Protein AF-A0AAN5AE52-F1 (afdb_monomer_lite)

Foldseek 3Di:
DVVLLVLQLVLLVQCLVVVDPVSVVSSVVSNVVSVVVVVVVVVVVLVVPQDDPVCSVVSVVVVVVVVVVCVVVLVVVQVVCCVVPVDCNVVSVVVSVVSVVVVVVVVPPPPPD

Structure (mmCIF, N/CA/C/O backbone):
data_AF-A0AAN5AE52-F1
#
_entry.id   AF-A0AAN5AE52-F1
#
loop_
_atom_site.group_PDB
_atom_site.id
_atom_site.type_symbol
_atom_site.label_atom_id
_atom_site.label_alt_id
_atom_site.label_comp_id
_atom_site.label_asym_id
_atom_site.label_entity_id
_atom_site.label_seq_id
_atom_site.pdbx_PDB_ins_code
_atom_site.Cartn_x
_atom_site.Cartn_y
_atom_site.Cartn_z
_atom_site.occupancy
_atom_site.B_iso_or_equiv
_atom_site.auth_seq_id
_atom_site.auth_comp_id
_atom_site.auth_asym_id
_atom_site.auth_atom_id
_atom_site.pdbx_PDB_model_num
ATOM 1 N N . MET A 1 1 ? -13.999 1.020 2.391 1.00 63.94 1 MET A N 1
ATOM 2 C CA . MET A 1 1 ? -12.707 0.328 2.588 1.00 63.94 1 MET A CA 1
ATOM 3 C C . MET A 1 1 ? -12.454 -0.671 1.465 1.00 63.94 1 MET A C 1
ATOM 5 O O . MET A 1 1 ? -11.739 -0.303 0.554 1.00 63.94 1 MET A O 1
ATOM 9 N N . PHE A 1 2 ? -13.109 -1.840 1.415 1.00 64.75 2 PHE A N 1
ATOM 10 C CA . PHE A 1 2 ? -12.839 -2.862 0.380 1.00 64.75 2 PHE A CA 1
ATOM 11 C C . PHE A 1 2 ? -12.883 -2.347 -1.067 1.00 64.75 2 PHE A C 1
ATOM 13 O O . PHE A 1 2 ? -11.912 -2.478 -1.801 1.00 64.75 2 PHE A O 1
ATOM 20 N N . VAL A 1 3 ? -13.973 -1.669 -1.440 1.00 71.62 3 VAL A N 1
ATOM 21 C CA . VAL A 1 3 ? -14.140 -1.073 -2.778 1.00 71.62 3 VAL A CA 1
ATOM 22 C C . VAL A 1 3 ? -13.027 -0.068 -3.095 1.00 71.62 3 VAL A C 1
ATOM 24 O O . VAL A 1 3 ? -12.520 -0.045 -4.211 1.00 71.62 3 VAL A O 1
ATOM 27 N N . SER A 1 4 ? -12.599 0.728 -2.111 1.00 70.81 4 SER A N 1
ATOM 28 C CA . SER A 1 4 ? -11.553 1.730 -2.319 1.00 70.81 4 SER A CA 1
ATOM 29 C C . SER A 1 4 ? -10.173 1.083 -2.453 1.00 70.81 4 SER A C 1
ATOM 31 O O . SER A 1 4 ? -9.432 1.430 -3.366 1.00 70.81 4 SER A O 1
ATOM 33 N N . SER A 1 5 ? -9.863 0.070 -1.637 1.00 68.88 5 SER A N 1
ATOM 34 C CA . SER A 1 5 ? -8.637 -0.725 -1.747 1.00 68.88 5 SER A CA 1
ATOM 35 C C . SER A 1 5 ? -8.536 -1.438 -3.100 1.00 68.88 5 SER A C 1
ATOM 37 O O . SER A 1 5 ? -7.469 -1.441 -3.708 1.00 68.88 5 SER A O 1
ATOM 39 N N . THR A 1 6 ? -9.644 -1.980 -3.618 1.00 75.12 6 THR A N 1
ATOM 40 C CA . THR A 1 6 ? -9.686 -2.607 -4.948 1.00 75.12 6 THR A CA 1
ATOM 41 C C . THR A 1 6 ? -9.440 -1.593 -6.068 1.00 75.12 6 THR A C 1
ATOM 43 O O . THR A 1 6 ? -8.657 -1.872 -6.973 1.00 75.12 6 THR A O 1
ATOM 46 N N . ILE A 1 7 ? -10.041 -0.401 -5.997 1.00 77.12 7 ILE A N 1
ATOM 47 C CA . ILE A 1 7 ? -9.823 0.673 -6.983 1.00 77.12 7 ILE A CA 1
ATOM 48 C C . ILE A 1 7 ? -8.352 1.114 -7.000 1.00 77.12 7 ILE A C 1
ATOM 50 O O . ILE A 1 7 ? -7.766 1.270 -8.071 1.00 77.12 7 ILE A O 1
ATOM 54 N N . ILE A 1 8 ? -7.733 1.256 -5.824 1.00 74.31 8 ILE A N 1
ATOM 55 C CA . ILE A 1 8 ? -6.318 1.633 -5.696 1.00 74.31 8 ILE A CA 1
ATOM 56 C C . ILE A 1 8 ? -5.405 0.536 -6.259 1.00 74.31 8 ILE A C 1
ATOM 58 O O . ILE A 1 8 ? -4.486 0.839 -7.019 1.00 74.31 8 ILE A O 1
ATOM 62 N N . ALA A 1 9 ? -5.672 -0.735 -5.945 1.00 70.81 9 ALA A N 1
ATOM 63 C CA . ALA A 1 9 ? -4.886 -1.861 -6.450 1.00 70.81 9 ALA A CA 1
ATOM 64 C C . ALA A 1 9 ? -4.934 -1.963 -7.985 1.00 70.81 9 ALA A C 1
ATOM 66 O O . ALA A 1 9 ? -3.898 -2.144 -8.626 1.00 70.81 9 ALA A O 1
ATOM 67 N N . ILE A 1 10 ? -6.116 -1.774 -8.584 1.00 76.06 10 ILE A N 1
ATOM 68 C CA . ILE A 1 10 ? -6.276 -1.710 -10.044 1.00 76.06 10 ILE A CA 1
ATOM 69 C C . ILE A 1 10 ? -5.505 -0.512 -10.608 1.00 76.06 10 ILE A C 1
ATOM 71 O O . ILE A 1 10 ? -4.785 -0.660 -11.592 1.00 76.06 10 ILE A O 1
ATOM 75 N N . GLY A 1 11 ? -5.586 0.649 -9.953 1.00 71.31 11 GLY A N 1
ATOM 76 C CA . GLY A 1 11 ? -4.832 1.840 -10.335 1.00 71.31 11 GLY A CA 1
ATOM 77 C C . GLY A 1 11 ? -3.327 1.601 -10.395 1.00 71.31 11 GLY A C 1
ATOM 78 O O . GLY A 1 11 ? -2.704 2.000 -11.372 1.00 71.31 11 GLY A O 1
ATOM 79 N N . ILE A 1 12 ? -2.744 0.928 -9.398 1.00 70.94 12 ILE A N 1
ATOM 80 C CA . ILE A 1 12 ? -1.300 0.624 -9.342 1.00 70.94 12 ILE A CA 1
ATOM 81 C C . ILE A 1 12 ? -0.888 -0.387 -10.426 1.00 70.94 12 ILE A C 1
ATOM 83 O O . ILE A 1 12 ? 0.224 -0.316 -10.951 1.00 70.94 12 ILE A O 1
ATOM 87 N N . ALA A 1 13 ? -1.779 -1.306 -10.808 1.00 73.12 13 ALA A N 1
ATOM 88 C CA . ALA A 1 13 ? -1.506 -2.282 -11.862 1.00 73.12 13 ALA A CA 1
ATOM 89 C C . ALA A 1 13 ? -1.414 -1.644 -13.264 1.00 73.12 13 ALA A C 1
ATOM 91 O O . ALA A 1 13 ? -0.679 -2.135 -14.122 1.00 73.12 13 ALA A O 1
ATOM 92 N N . VAL A 1 14 ? -2.110 -0.528 -13.502 1.00 73.00 14 VAL A N 1
ATOM 93 C CA . VAL A 1 14 ? -2.128 0.168 -14.801 1.00 73.00 14 VAL A CA 1
ATOM 94 C C . VAL A 1 14 ? -0.733 0.643 -15.251 1.00 73.00 14 VAL A C 1
ATOM 96 O O . VAL A 1 14 ? -0.337 0.281 -16.360 1.00 73.00 14 VAL A O 1
ATOM 99 N N . PRO A 1 15 ? 0.065 1.376 -14.449 1.00 68.31 15 PRO A N 1
ATOM 100 C CA . PRO A 1 15 ? 1.429 1.756 -14.817 1.00 68.31 15 PRO A CA 1
ATOM 101 C C . PRO A 1 15 ? 2.420 0.590 -14.816 1.00 68.31 15 PRO A C 1
ATOM 103 O O . PRO A 1 15 ? 3.452 0.666 -15.484 1.00 68.31 15 PRO A O 1
ATOM 106 N N . TRP A 1 16 ? 2.106 -0.505 -14.117 1.00 68.88 16 TRP A N 1
ATOM 107 C CA . TRP A 1 16 ? 2.933 -1.709 -14.144 1.00 68.88 16 TRP A CA 1
ATOM 108 C C . TRP A 1 16 ? 2.852 -2.433 -15.497 1.00 68.88 16 TRP A C 1
ATOM 110 O O . TRP A 1 16 ? 3.877 -2.861 -16.034 1.00 68.88 16 TRP A O 1
ATOM 120 N N . VAL A 1 17 ? 1.651 -2.513 -16.080 1.00 73.12 17 VAL A N 1
ATOM 121 C CA . VAL A 1 17 ? 1.415 -3.139 -17.392 1.00 73.12 17 VAL A CA 1
ATOM 122 C C . VAL A 1 17 ? 1.724 -2.169 -18.533 1.00 73.12 17 VAL A C 1
ATOM 124 O O . VAL A 1 17 ? 2.420 -2.517 -19.488 1.00 73.12 17 VAL A O 1
ATOM 127 N N . LEU A 1 18 ? 1.242 -0.931 -18.430 1.00 67.06 18 LEU A N 1
ATOM 128 C CA . LEU A 1 18 ? 1.428 0.109 -19.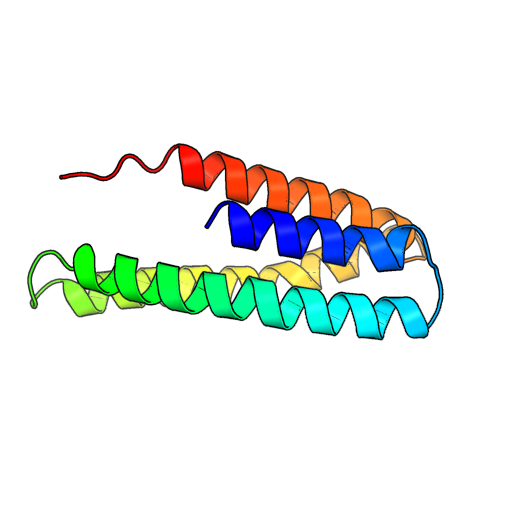434 1.00 67.06 18 LEU A CA 1
ATOM 129 C C . LEU A 1 18 ? 2.517 1.071 -18.953 1.00 67.06 18 LEU A C 1
ATOM 131 O O . LEU A 1 18 ? 2.253 2.025 -18.229 1.00 67.06 18 LEU A O 1
ATOM 135 N N . LYS A 1 19 ? 3.761 0.845 -19.379 1.00 72.25 19 LYS A N 1
ATOM 136 C CA . LYS A 1 19 ? 4.928 1.693 -19.062 1.00 72.25 19 LYS A CA 1
ATOM 137 C C . LYS A 1 19 ? 4.930 2.993 -19.887 1.00 72.25 19 LYS A C 1
ATOM 139 O O . LYS A 1 19 ? 5.861 3.257 -20.639 1.00 72.25 19 LYS A O 1
ATOM 144 N N . SER A 1 20 ? 3.853 3.774 -19.811 1.00 75.81 20 SER A N 1
ATOM 145 C CA . SER A 1 20 ? 3.623 4.985 -20.612 1.00 75.81 20 SER A CA 1
ATOM 146 C C . SER A 1 20 ? 3.167 6.152 -19.738 1.00 75.81 20 SER A C 1
ATOM 148 O O . SER A 1 20 ? 2.489 5.952 -18.742 1.00 75.81 20 SER A O 1
ATOM 150 N N . GLN A 1 21 ? 3.454 7.392 -20.139 1.00 72.81 21 GLN A N 1
ATOM 151 C CA . GLN A 1 21 ? 2.955 8.597 -19.457 1.00 72.81 21 GLN A CA 1
ATOM 152 C C . GLN A 1 21 ? 1.422 8.614 -19.300 1.00 72.81 21 GLN A C 1
ATOM 154 O O . GLN A 1 21 ? 0.900 9.127 -18.316 1.00 72.81 21 GLN A O 1
ATOM 159 N N . PHE A 1 22 ? 0.693 7.992 -20.232 1.00 77.19 22 PHE A N 1
ATOM 160 C CA . PHE A 1 22 ? -0.766 7.900 -20.171 1.00 77.19 22 PHE A CA 1
ATOM 161 C C . PHE A 1 22 ? -1.258 7.056 -18.983 1.00 77.19 22 PHE A C 1
ATOM 163 O O . PHE A 1 22 ? -2.279 7.371 -18.373 1.00 77.19 22 PHE A O 1
ATOM 170 N N . SER A 1 23 ? -0.513 6.015 -18.599 1.00 75.56 23 SER A N 1
ATOM 171 C CA . SER A 1 23 ? -0.896 5.133 -17.492 1.00 75.56 23 SER A CA 1
ATOM 172 C C . SER A 1 23 ? -0.790 5.827 -16.133 1.00 75.56 23 SER A C 1
ATOM 174 O O . SER A 1 23 ? -1.582 5.536 -15.241 1.00 75.56 23 SER A O 1
ATOM 176 N N . MET A 1 24 ? 0.120 6.799 -15.998 1.00 76.25 24 MET A N 1
ATOM 177 C CA . MET A 1 24 ? 0.238 7.652 -14.813 1.00 76.25 24 MET A CA 1
ATOM 178 C C . MET A 1 24 ? -1.002 8.534 -14.617 1.00 76.25 24 MET A C 1
ATOM 180 O O . MET A 1 24 ? -1.453 8.692 -13.485 1.00 76.25 24 MET A O 1
ATOM 184 N N . PHE A 1 25 ? -1.600 9.063 -15.692 1.00 79.25 25 PHE A N 1
ATOM 185 C CA . PHE A 1 25 ? -2.842 9.843 -15.590 1.00 79.25 25 PHE A CA 1
ATOM 186 C C . PHE A 1 25 ? -4.028 8.978 -15.154 1.00 79.25 25 PHE A C 1
ATOM 188 O O . PHE A 1 25 ? -4.815 9.386 -14.300 1.00 79.25 25 PHE A O 1
ATOM 195 N N . VAL A 1 26 ? -4.129 7.757 -15.687 1.00 80.12 26 VAL A N 1
ATOM 196 C CA . VAL A 1 26 ? -5.163 6.793 -15.281 1.00 80.12 26 VAL A CA 1
ATOM 197 C C . VAL A 1 26 ? -4.957 6.347 -13.830 1.00 80.12 26 VAL A C 1
ATOM 199 O O . VAL A 1 26 ? -5.917 6.303 -13.062 1.00 80.12 26 VAL A O 1
ATOM 202 N N . TYR A 1 27 ? -3.710 6.089 -13.425 1.00 78.69 27 TYR A N 1
ATOM 203 C CA . TYR A 1 27 ? -3.352 5.826 -12.031 1.00 78.69 27 TYR A CA 1
ATOM 204 C C . TYR A 1 27 ? -3.783 6.974 -11.119 1.00 78.69 27 TYR A C 1
ATOM 206 O O . TYR A 1 27 ? -4.462 6.724 -10.130 1.00 78.69 27 TYR A O 1
ATOM 214 N N . ALA A 1 28 ? -3.450 8.221 -11.464 1.00 76.88 28 ALA A N 1
ATOM 215 C CA . ALA A 1 28 ? -3.800 9.392 -10.668 1.00 76.88 28 ALA A CA 1
ATOM 216 C C . ALA A 1 28 ? -5.321 9.552 -10.507 1.00 76.88 28 ALA A C 1
ATOM 218 O O . ALA A 1 28 ? -5.793 9.833 -9.407 1.00 76.88 28 ALA A O 1
ATOM 219 N N . ALA A 1 29 ? -6.098 9.308 -11.568 1.00 82.44 29 ALA A N 1
ATOM 220 C CA . ALA A 1 29 ? -7.558 9.347 -11.511 1.00 82.44 29 ALA A CA 1
ATOM 221 C C . ALA A 1 29 ? -8.134 8.260 -10.584 1.00 82.44 29 ALA A C 1
ATOM 223 O O . ALA A 1 29 ? -8.988 8.542 -9.741 1.00 82.44 29 ALA A O 1
ATOM 224 N N . LEU A 1 30 ? -7.635 7.025 -10.694 1.00 80.94 30 LEU A N 1
ATOM 225 C CA . LEU A 1 30 ? -8.073 5.905 -9.856 1.00 80.94 30 LEU A CA 1
ATOM 226 C C . LEU A 1 30 ? -7.635 6.072 -8.397 1.00 80.94 30 LEU A C 1
ATOM 228 O O . LEU A 1 30 ? -8.419 5.804 -7.487 1.00 80.94 30 LEU A O 1
ATOM 232 N N . MET A 1 31 ? -6.424 6.580 -8.163 1.00 77.25 31 MET A N 1
ATOM 233 C CA . MET A 1 31 ? -5.955 6.968 -6.835 1.00 77.25 31 MET A CA 1
ATOM 234 C C . MET A 1 31 ? -6.835 8.055 -6.238 1.00 77.25 31 MET A C 1
ATOM 236 O O . MET A 1 31 ? -7.253 7.908 -5.098 1.00 77.25 31 MET A O 1
ATOM 240 N N . GLY A 1 32 ? -7.166 9.104 -6.993 1.00 80.88 32 GLY A N 1
ATOM 241 C CA . GLY A 1 32 ? -8.038 10.176 -6.515 1.00 80.88 32 GLY A CA 1
ATOM 242 C C . GLY A 1 32 ? -9.402 9.652 -6.062 1.00 80.88 32 GLY A C 1
ATOM 243 O O . GLY A 1 32 ? -9.855 9.966 -4.962 1.00 80.88 32 GLY A O 1
ATOM 244 N N . LEU A 1 33 ? -10.021 8.778 -6.862 1.00 80.50 33 LEU A N 1
ATOM 245 C CA . LEU A 1 33 ? -11.308 8.165 -6.526 1.00 80.50 33 LEU A CA 1
ATOM 246 C C . LEU A 1 33 ? -11.216 7.222 -5.318 1.00 80.50 33 LEU A C 1
ATOM 248 O O . LEU A 1 33 ? -12.011 7.322 -4.383 1.00 80.50 33 LEU A O 1
ATOM 252 N N . GLY A 1 34 ? -10.238 6.315 -5.311 1.00 76.69 34 GLY A N 1
ATOM 253 C CA . GLY A 1 34 ? -10.047 5.367 -4.214 1.00 76.69 34 GLY A CA 1
ATOM 254 C C . GLY A 1 34 ? -9.674 6.058 -2.900 1.00 76.69 34 GLY A C 1
ATOM 255 O O . GLY A 1 34 ? -10.181 5.692 -1.840 1.00 76.69 34 GLY A O 1
ATOM 256 N N . TYR A 1 35 ? -8.840 7.093 -2.961 1.00 75.50 35 TYR A N 1
ATOM 257 C CA . TYR A 1 35 ? -8.423 7.859 -1.793 1.00 75.50 35 TYR A CA 1
ATOM 258 C C . TYR A 1 35 ? -9.569 8.702 -1.228 1.00 75.50 35 TYR A C 1
ATOM 260 O O . TYR A 1 35 ? -9.759 8.723 -0.015 1.00 75.50 35 TYR A O 1
ATOM 268 N N . GLY A 1 36 ? -10.401 9.308 -2.082 1.00 79.00 36 GLY A N 1
ATOM 269 C CA . GLY A 1 36 ? -11.593 10.039 -1.640 1.00 79.00 36 GLY A CA 1
ATOM 270 C C . GLY A 1 36 ? -12.575 9.153 -0.866 1.00 79.00 36 GLY A C 1
ATOM 271 O O . GLY A 1 36 ? -13.022 9.518 0.219 1.00 79.00 36 GLY A O 1
ATOM 272 N N . ILE A 1 37 ? -12.850 7.943 -1.368 1.00 77.69 37 ILE A N 1
ATOM 273 C CA . ILE A 1 37 ? -13.707 6.968 -0.668 1.00 77.69 37 ILE A CA 1
ATOM 274 C C . ILE A 1 37 ? -13.049 6.496 0.638 1.00 77.69 37 ILE A C 1
ATOM 276 O O . ILE A 1 37 ? -13.741 6.289 1.635 1.00 77.69 37 ILE A O 1
ATOM 280 N N . TYR A 1 38 ? -11.726 6.312 0.646 1.00 72.12 38 TYR A N 1
ATOM 281 C CA . TYR A 1 38 ? -10.988 5.916 1.845 1.00 72.12 38 TYR A CA 1
ATOM 282 C C . TYR A 1 38 ? -11.080 6.985 2.938 1.00 72.12 38 TYR A C 1
ATOM 284 O O . TYR A 1 38 ? -11.484 6.665 4.052 1.00 72.12 38 TYR A O 1
ATOM 292 N N . MET A 1 39 ? -10.786 8.246 2.604 1.00 74.94 39 MET A N 1
ATOM 293 C CA . MET A 1 39 ? -10.810 9.361 3.551 1.00 74.94 39 MET A CA 1
ATOM 294 C C . MET A 1 39 ? -12.173 9.522 4.217 1.00 74.94 39 MET A C 1
ATOM 296 O O . MET A 1 39 ? -12.238 9.616 5.435 1.00 74.94 39 MET A O 1
ATOM 300 N N . VAL A 1 40 ? -13.266 9.506 3.448 1.00 74.50 40 VAL A N 1
ATOM 301 C CA . VAL A 1 40 ? -14.614 9.701 4.011 1.00 74.50 40 VAL A CA 1
ATOM 302 C C . VAL A 1 40 ? -14.982 8.576 4.984 1.00 74.50 40 VAL A C 1
ATOM 304 O O . VAL A 1 40 ? -15.558 8.834 6.038 1.00 74.50 40 VAL A O 1
ATOM 307 N N . VAL A 1 41 ? -14.629 7.329 4.660 1.00 71.19 41 VAL A N 1
ATOM 308 C CA . VAL A 1 41 ? -14.924 6.173 5.520 1.00 71.19 41 VAL A CA 1
ATOM 309 C C . VAL A 1 41 ? -14.039 6.154 6.766 1.00 71.19 41 VAL A C 1
ATOM 311 O O . VAL A 1 41 ? -14.540 5.846 7.842 1.00 71.19 41 VAL A O 1
ATOM 314 N N . ASP A 1 42 ? -12.754 6.486 6.639 1.00 71.69 42 ASP A N 1
ATOM 315 C CA . ASP A 1 42 ? -11.823 6.568 7.771 1.00 71.69 42 ASP A CA 1
ATOM 316 C C . ASP A 1 42 ? -12.231 7.681 8.741 1.00 71.69 42 ASP A C 1
ATOM 318 O O . ASP A 1 42 ? -12.294 7.483 9.951 1.00 71.69 42 ASP A O 1
ATOM 322 N N . GLN A 1 43 ? -12.619 8.834 8.201 1.00 67.62 43 GLN A N 1
ATOM 323 C CA . GLN A 1 43 ? -13.057 9.978 8.987 1.00 67.62 43 GLN A CA 1
ATOM 324 C C . GLN A 1 43 ? -14.387 9.700 9.703 1.00 67.62 43 GLN A C 1
ATOM 326 O O . GLN A 1 43 ? -14.522 10.050 10.872 1.00 67.62 43 GLN A O 1
ATOM 331 N N . ALA A 1 44 ? -15.328 9.000 9.059 1.00 70.56 44 ALA A N 1
ATOM 332 C CA . ALA A 1 44 ? -16.555 8.532 9.705 1.00 70.56 44 ALA A CA 1
ATOM 333 C C . ALA A 1 44 ? -16.280 7.483 10.798 1.00 70.56 44 ALA A C 1
ATOM 335 O O . ALA A 1 44 ? -16.824 7.591 11.892 1.00 70.56 44 ALA A O 1
ATOM 336 N N . LEU A 1 45 ? -15.393 6.511 10.542 1.00 66.56 45 LEU A N 1
ATOM 337 C CA . LEU A 1 45 ? -15.019 5.495 11.529 1.00 66.56 45 LEU A CA 1
ATOM 338 C C . LEU A 1 45 ? -14.358 6.135 12.750 1.00 66.56 45 LEU A C 1
ATOM 340 O O . LEU A 1 45 ? -14.719 5.800 13.869 1.00 66.56 45 LEU A O 1
ATOM 344 N N . ASN A 1 46 ? -13.443 7.082 12.539 1.00 63.34 46 ASN A N 1
ATOM 345 C CA . ASN A 1 46 ? -12.768 7.799 13.615 1.00 63.34 46 ASN A CA 1
ATOM 346 C C . ASN A 1 46 ? -13.750 8.598 14.476 1.00 63.34 46 ASN A C 1
ATOM 348 O O . ASN A 1 46 ? -13.548 8.663 15.678 1.00 63.34 46 ASN A O 1
ATOM 352 N N . VAL A 1 47 ? -14.816 9.162 13.900 1.00 64.38 47 VAL A N 1
ATOM 353 C CA . VAL A 1 47 ? -15.874 9.844 14.666 1.00 64.38 47 VAL A CA 1
ATOM 354 C C . VAL A 1 47 ? -16.756 8.846 15.424 1.00 64.38 47 VAL A C 1
ATOM 356 O O . VAL A 1 47 ? -17.035 9.068 16.599 1.00 64.38 47 VAL A O 1
ATOM 359 N N . ASP A 1 48 ? -17.145 7.735 14.792 1.00 63.88 48 ASP A N 1
ATOM 360 C CA . ASP A 1 48 ? -18.002 6.704 15.398 1.00 63.88 48 ASP A CA 1
ATOM 361 C C . ASP A 1 48 ? -17.305 5.917 16.520 1.00 63.88 48 ASP A C 1
ATOM 363 O O . ASP A 1 48 ? -17.966 5.424 17.433 1.00 63.88 48 ASP A O 1
ATOM 367 N N . VAL A 1 49 ? -15.975 5.779 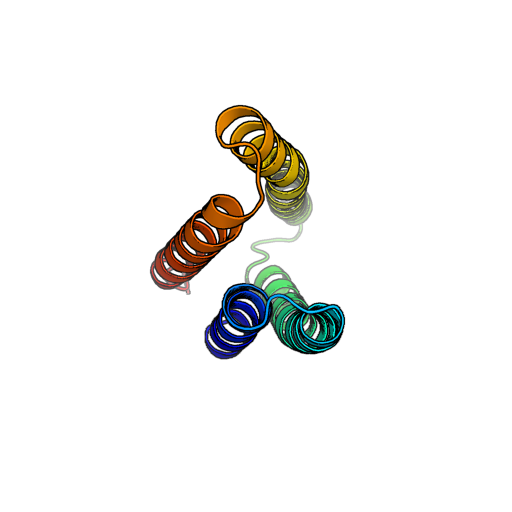16.468 1.00 58.38 49 VAL A N 1
ATOM 368 C CA . VAL A 1 49 ? -15.190 5.049 17.479 1.00 58.38 49 VAL A CA 1
ATOM 369 C C . VAL A 1 49 ? -14.629 5.944 18.576 1.00 58.38 49 VAL A C 1
ATOM 371 O O . VAL A 1 49 ? -13.908 5.419 19.417 1.00 58.38 49 VAL A O 1
ATOM 374 N N . LEU A 1 50 ? -14.920 7.254 18.590 1.00 57.12 50 LEU A N 1
ATOM 375 C CA . LEU A 1 50 ? -14.467 8.166 19.646 1.00 57.12 50 LEU A CA 1
ATOM 376 C C . LEU A 1 50 ? -15.111 7.788 20.993 1.00 57.12 50 LEU A C 1
ATOM 378 O O . LEU A 1 50 ? -16.265 8.146 21.249 1.00 57.12 50 LEU A O 1
ATOM 382 N N . PRO A 1 51 ? -14.383 7.104 21.898 1.00 56.12 51 PRO A N 1
ATOM 383 C CA . PRO A 1 51 ? -14.910 6.660 23.170 1.00 56.12 51 PRO A CA 1
ATOM 384 C C . PRO A 1 51 ? -14.538 7.737 24.187 1.00 56.12 51 PRO A C 1
ATOM 386 O O . PRO A 1 51 ? -13.414 7.802 24.669 1.00 56.12 51 PRO A O 1
ATOM 389 N N . ASN A 1 52 ? -15.490 8.608 24.492 1.00 59.72 52 ASN A N 1
ATOM 390 C CA . ASN A 1 52 ? -15.366 9.727 25.426 1.00 59.72 52 ASN A CA 1
ATOM 391 C C . ASN A 1 52 ? -14.514 10.936 24.966 1.00 59.72 52 ASN A C 1
ATOM 393 O O . ASN A 1 52 ? -13.358 10.807 24.553 1.00 59.72 52 ASN A O 1
ATOM 397 N N . PRO A 1 53 ? -15.032 12.165 25.158 1.00 63.16 53 PRO A N 1
ATOM 398 C CA . PRO A 1 53 ? -14.352 13.410 24.783 1.00 63.16 53 PRO A CA 1
ATOM 399 C C . PRO A 1 53 ? -13.010 13.652 25.504 1.00 63.16 53 PRO A C 1
ATOM 401 O O . PRO A 1 53 ? -12.189 14.413 25.000 1.00 63.16 53 PRO A O 1
ATOM 404 N N . ASN A 1 54 ? -12.745 12.982 26.634 1.00 65.56 54 ASN A N 1
ATOM 405 C CA . ASN A 1 54 ? -11.484 13.113 27.379 1.00 65.56 54 ASN A CA 1
ATOM 406 C C . ASN A 1 54 ? -10.300 12.340 26.763 1.00 65.56 54 ASN A C 1
ATOM 408 O O . ASN A 1 54 ? -9.155 12.721 26.990 1.00 65.56 54 ASN A O 1
ATOM 412 N N . GLU A 1 55 ? -10.538 11.285 25.973 1.00 66.50 55 GLU A N 1
ATOM 413 C CA . GLU A 1 55 ? -9.471 10.485 25.333 1.00 66.50 55 GLU A CA 1
ATOM 414 C C . GLU A 1 55 ? -9.390 10.694 23.813 1.00 66.50 55 GLU A C 1
ATOM 416 O O . GLU A 1 55 ? -8.427 10.276 23.164 1.00 66.50 55 GLU A O 1
ATOM 421 N N . ALA A 1 56 ? -10.353 11.434 23.258 1.00 66.88 56 ALA A N 1
ATOM 422 C CA . ALA A 1 56 ? -10.465 11.765 21.845 1.00 66.88 56 ALA A CA 1
ATOM 423 C C . ALA A 1 56 ? -9.178 12.349 21.246 1.00 66.88 56 ALA A C 1
ATOM 425 O O . ALA A 1 56 ? -8.697 11.886 20.212 1.00 66.88 56 ALA A O 1
ATOM 426 N N . GLY A 1 57 ? -8.579 13.334 21.923 1.00 74.62 57 GLY A N 1
ATOM 427 C CA . GLY A 1 57 ? -7.346 13.976 21.462 1.00 74.62 57 GLY A CA 1
ATOM 428 C C . GLY A 1 57 ? -6.151 13.019 21.422 1.00 74.62 57 GLY A C 1
ATOM 429 O O . GLY A 1 57 ? -5.342 13.079 20.499 1.00 74.62 57 GLY A O 1
ATOM 430 N N . LYS A 1 58 ? -6.066 12.084 22.378 1.00 76.62 58 LYS A N 1
ATOM 431 C CA . LYS A 1 58 ? -5.004 11.069 22.423 1.00 76.62 58 LYS A CA 1
ATOM 432 C C . LYS A 1 58 ? -5.180 10.041 21.304 1.00 76.62 58 LYS A C 1
ATOM 434 O O . LYS A 1 58 ? -4.207 9.726 20.625 1.00 76.62 58 LYS A O 1
ATOM 439 N N . ALA A 1 59 ? -6.404 9.563 21.078 1.00 76.88 59 ALA A N 1
ATOM 440 C CA . ALA A 1 59 ? -6.710 8.630 19.995 1.00 76.88 59 ALA A CA 1
ATOM 441 C C . ALA A 1 59 ? -6.437 9.250 18.611 1.00 76.88 59 ALA A C 1
ATOM 443 O O . ALA A 1 59 ? -5.717 8.664 17.802 1.00 76.88 59 ALA A O 1
ATOM 444 N N . LEU A 1 60 ? -6.915 10.477 18.371 1.00 76.81 60 LEU A N 1
ATOM 445 C CA . LEU A 1 60 ? -6.648 11.219 17.132 1.00 76.81 60 LEU A CA 1
ATOM 446 C C . LEU A 1 60 ? -5.157 11.541 16.951 1.00 76.81 60 LEU A C 1
ATOM 448 O O . LEU A 1 60 ? -4.652 11.515 15.829 1.00 76.81 60 LEU A O 1
ATOM 452 N N . GLY A 1 61 ? -4.434 11.812 18.041 1.00 82.75 61 GLY A N 1
ATOM 453 C CA . GLY A 1 61 ? -2.983 11.994 18.017 1.00 82.75 61 GLY A CA 1
ATOM 454 C C . GLY A 1 61 ? -2.239 10.731 17.573 1.00 82.75 61 GLY A C 1
ATOM 455 O O . GLY A 1 61 ? -1.359 10.811 16.718 1.00 82.75 61 GLY A O 1
ATOM 456 N N . ILE A 1 62 ? -2.628 9.559 18.087 1.00 83.81 62 ILE A N 1
ATOM 457 C CA . ILE A 1 62 ? -2.043 8.264 17.698 1.00 83.81 62 ILE A CA 1
ATOM 458 C C . ILE A 1 62 ? -2.325 7.956 16.221 1.00 83.81 62 ILE A C 1
ATOM 460 O O . ILE A 1 62 ? -1.414 7.556 15.497 1.00 83.81 62 ILE A O 1
ATOM 464 N N . LEU A 1 63 ? -3.556 8.188 15.755 1.00 78.88 63 LEU A N 1
ATOM 465 C CA . LEU A 1 63 ? -3.929 7.985 14.351 1.00 78.88 63 LEU A CA 1
ATOM 466 C C . LEU A 1 63 ? -3.133 8.894 13.404 1.00 78.88 63 LEU A C 1
ATOM 468 O O . LEU A 1 63 ? -2.586 8.428 12.404 1.00 78.88 63 LEU A O 1
ATOM 472 N N . ASN A 1 64 ? -3.000 10.181 13.735 1.00 83.06 64 ASN A N 1
ATOM 473 C CA . ASN A 1 64 ? -2.190 11.109 12.942 1.00 83.06 64 ASN A CA 1
ATOM 474 C C . ASN A 1 64 ? -0.704 10.733 12.939 1.00 83.06 64 ASN A C 1
ATOM 476 O O . ASN A 1 64 ? -0.050 10.821 11.896 1.00 83.06 64 ASN A O 1
ATOM 480 N N . LEU A 1 65 ? -0.169 10.278 14.075 1.00 88.56 65 LEU A N 1
ATOM 481 C CA . LEU A 1 65 ? 1.210 9.805 14.159 1.00 88.56 65 LEU A CA 1
ATOM 482 C C . LEU A 1 65 ? 1.435 8.584 13.258 1.00 88.56 65 LEU A C 1
ATOM 484 O O . LEU A 1 65 ? 2.412 8.555 12.515 1.00 88.56 65 LEU A O 1
ATOM 488 N N . ALA A 1 66 ? 0.518 7.612 13.267 1.00 84.00 66 ALA A N 1
ATOM 489 C CA . ALA A 1 66 ? 0.592 6.434 12.405 1.00 84.00 66 ALA A CA 1
ATOM 490 C C . ALA A 1 66 ? 0.570 6.806 10.910 1.00 84.00 66 ALA A C 1
ATOM 492 O O . ALA A 1 66 ? 1.400 6.318 10.141 1.00 84.00 66 ALA A O 1
ATOM 493 N N . ASN A 1 67 ? -0.316 7.725 10.508 1.00 83.62 67 ASN A N 1
ATOM 494 C CA . ASN A 1 67 ? -0.374 8.232 9.133 1.00 83.62 67 ASN A CA 1
ATOM 495 C C . ASN A 1 67 ? 0.925 8.939 8.722 1.00 83.62 67 ASN A C 1
ATOM 497 O O . ASN A 1 67 ? 1.477 8.665 7.654 1.00 83.62 67 ASN A O 1
ATOM 501 N N . THR A 1 68 ? 1.441 9.810 9.590 1.00 89.12 68 THR A N 1
ATOM 502 C CA . THR A 1 68 ? 2.690 10.543 9.344 1.00 89.12 68 THR A CA 1
ATOM 503 C C . THR A 1 68 ? 3.868 9.583 9.201 1.00 89.12 68 THR A C 1
ATOM 505 O O . THR A 1 68 ? 4.649 9.696 8.259 1.00 89.12 68 THR A O 1
ATOM 508 N N . LEU A 1 69 ? 3.974 8.587 10.086 1.00 88.06 69 LEU A N 1
ATOM 509 C CA . LEU A 1 69 ? 5.010 7.557 10.012 1.00 88.06 69 LEU A CA 1
ATOM 510 C C . LEU A 1 69 ? 4.949 6.792 8.688 1.00 88.06 69 LEU A C 1
ATOM 512 O O . LEU A 1 69 ? 5.981 6.611 8.045 1.00 88.06 69 LEU A O 1
ATOM 516 N N . GLY A 1 70 ? 3.753 6.397 8.244 1.00 85.50 70 GLY A N 1
ATOM 517 C CA . GLY A 1 70 ? 3.570 5.728 6.956 1.00 85.50 70 GLY A CA 1
ATOM 518 C C . GLY A 1 70 ? 4.074 6.572 5.781 1.00 85.50 70 GLY A C 1
ATOM 519 O O . GLY A 1 70 ? 4.832 6.076 4.946 1.00 85.50 70 GLY A O 1
ATOM 520 N N . GLN A 1 71 ? 3.719 7.860 5.751 1.00 85.50 71 GLN A N 1
ATOM 521 C CA . GLN A 1 71 ? 4.154 8.788 4.703 1.00 85.50 71 GLN A CA 1
ATOM 522 C C . GLN A 1 71 ? 5.663 9.048 4.708 1.00 85.50 71 GLN A C 1
ATOM 524 O O . GLN A 1 71 ? 6.236 9.256 3.643 1.00 85.50 71 GLN A O 1
ATOM 529 N N . VAL A 1 72 ? 6.315 9.015 5.872 1.00 92.00 72 VAL A N 1
ATOM 530 C CA . VAL A 1 72 ? 7.773 9.185 5.985 1.00 92.00 72 VAL A CA 1
ATOM 531 C C . VAL A 1 72 ? 8.515 7.912 5.572 1.00 92.00 72 VAL A C 1
ATOM 533 O O . VAL A 1 72 ? 9.520 7.983 4.868 1.00 92.00 72 VAL A O 1
ATOM 536 N N . ILE A 1 73 ? 8.022 6.739 5.972 1.00 89.06 73 ILE A N 1
ATOM 537 C CA . ILE A 1 73 ? 8.686 5.454 5.709 1.00 89.06 73 ILE A CA 1
ATOM 538 C C . ILE A 1 73 ? 8.535 5.037 4.240 1.00 89.06 73 ILE A C 1
ATOM 540 O O . ILE A 1 73 ? 9.481 4.512 3.652 1.00 89.06 73 ILE A O 1
ATOM 544 N N . ALA A 1 74 ? 7.378 5.291 3.621 1.00 84.69 74 ALA A N 1
AT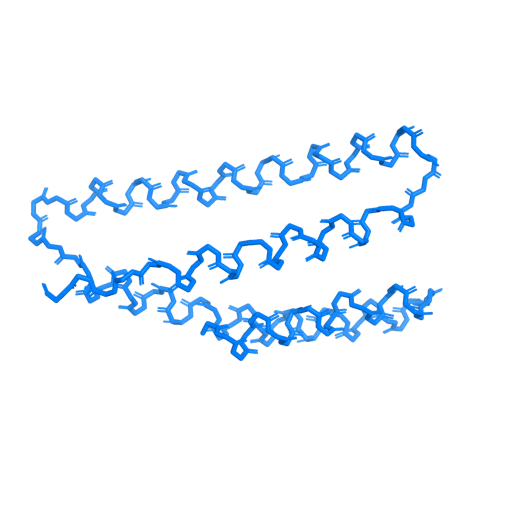OM 545 C CA . ALA A 1 74 ? 7.099 4.892 2.241 1.00 84.69 74 ALA A CA 1
ATOM 546 C C . ALA A 1 74 ? 8.170 5.343 1.216 1.00 84.69 74 ALA A C 1
ATOM 548 O O . ALA A 1 74 ? 8.718 4.476 0.530 1.00 84.69 74 ALA A O 1
ATOM 549 N N . PRO A 1 75 ? 8.536 6.636 1.100 1.00 88.50 75 PRO A N 1
ATOM 550 C CA . PRO A 1 75 ? 9.551 7.082 0.145 1.00 88.50 75 PRO A CA 1
ATOM 551 C C . PRO A 1 75 ? 10.948 6.546 0.471 1.00 88.50 75 PRO A C 1
ATOM 553 O O . PRO A 1 75 ? 11.723 6.310 -0.454 1.00 88.50 75 PRO A O 1
ATOM 556 N N . ILE A 1 76 ? 11.268 6.302 1.747 1.00 91.81 76 ILE A N 1
ATOM 557 C CA . ILE A 1 76 ? 12.543 5.691 2.150 1.00 91.81 76 ILE A CA 1
ATOM 558 C C . ILE A 1 76 ? 12.633 4.275 1.580 1.00 91.81 76 ILE A C 1
ATOM 560 O O . ILE A 1 76 ? 13.598 3.955 0.892 1.00 91.81 76 ILE A O 1
ATOM 564 N N . VAL A 1 77 ? 11.594 3.460 1.785 1.00 87.69 77 VAL A N 1
ATOM 565 C CA . VAL A 1 77 ? 11.526 2.087 1.262 1.00 87.69 77 VAL A CA 1
ATOM 566 C C . VAL A 1 77 ? 11.603 2.078 -0.265 1.00 87.69 77 VAL A C 1
ATOM 568 O O . VAL A 1 77 ? 12.400 1.334 -0.835 1.00 87.69 77 VAL A O 1
ATOM 571 N N . VAL A 1 78 ? 10.825 2.936 -0.933 1.00 87.56 78 VAL A N 1
ATOM 572 C CA . VAL A 1 78 ? 10.844 3.060 -2.400 1.00 87.56 78 VAL A CA 1
ATOM 573 C C . VAL A 1 78 ? 12.240 3.437 -2.898 1.00 87.56 78 VAL A C 1
ATOM 575 O O . VAL A 1 78 ? 12.762 2.780 -3.797 1.00 87.56 78 VAL A O 1
ATOM 578 N N . SER A 1 79 ? 12.866 4.448 -2.295 1.00 88.69 79 SER A N 1
ATOM 579 C CA . SER A 1 79 ? 14.207 4.906 -2.664 1.00 88.69 79 SER A CA 1
ATOM 580 C C . SER A 1 79 ? 15.251 3.802 -2.487 1.00 88.69 79 SER A C 1
ATOM 582 O O . SER A 1 79 ? 16.014 3.526 -3.411 1.00 88.69 79 SER A O 1
ATOM 584 N N . SER A 1 80 ? 15.237 3.091 -1.354 1.00 88.94 80 SER A N 1
ATOM 585 C CA . SER A 1 80 ? 16.149 1.969 -1.106 1.00 88.94 80 SER A CA 1
ATOM 586 C C . SER A 1 80 ? 16.014 0.863 -2.156 1.00 88.94 80 SER A C 1
ATOM 588 O O . SER A 1 80 ? 17.024 0.339 -2.622 1.00 88.94 80 SER A O 1
ATOM 590 N N . ILE A 1 81 ? 14.786 0.538 -2.576 1.00 88.00 81 ILE A N 1
ATOM 591 C CA . ILE A 1 81 ? 14.539 -0.460 -3.627 1.00 88.00 81 ILE A CA 1
ATOM 592 C C . ILE A 1 81 ? 15.100 0.021 -4.966 1.00 88.00 81 ILE A C 1
ATOM 594 O O . ILE A 1 81 ? 15.788 -0.738 -5.649 1.00 88.00 81 ILE A O 1
ATOM 598 N N . VAL A 1 82 ? 14.833 1.270 -5.351 1.00 89.12 82 VAL A N 1
ATOM 599 C CA . VAL A 1 82 ? 15.299 1.820 -6.634 1.00 89.12 82 VAL A CA 1
ATOM 600 C C . VAL A 1 82 ? 16.825 1.876 -6.681 1.00 89.12 82 VAL A C 1
ATOM 602 O O . VAL A 1 82 ? 17.408 1.467 -7.681 1.00 89.12 82 VAL A O 1
ATOM 605 N N . VAL A 1 83 ? 17.479 2.309 -5.598 1.00 91.38 83 VAL A N 1
ATOM 606 C CA . VAL A 1 83 ? 18.948 2.352 -5.503 1.00 91.38 83 VAL A CA 1
ATOM 607 C C . VAL A 1 83 ? 19.555 0.950 -5.598 1.00 91.38 83 VAL A C 1
ATOM 609 O O . VAL A 1 83 ? 20.544 0.765 -6.300 1.00 91.38 83 VAL A O 1
ATOM 612 N N . ALA A 1 84 ? 18.956 -0.050 -4.944 1.00 86.94 84 ALA A N 1
ATOM 613 C CA . ALA A 1 84 ? 19.471 -1.420 -4.950 1.00 86.94 84 ALA A CA 1
ATOM 614 C C . ALA A 1 84 ? 19.241 -2.167 -6.277 1.00 86.94 84 ALA A C 1
ATOM 616 O O . ALA A 1 84 ? 20.010 -3.058 -6.624 1.00 86.94 84 ALA A O 1
ATOM 617 N N . THR A 1 85 ? 18.171 -1.840 -7.005 1.00 85.62 85 THR A N 1
ATOM 618 C CA . THR A 1 85 ? 17.722 -2.606 -8.185 1.00 85.62 85 THR A CA 1
ATOM 619 C C . THR A 1 85 ? 17.932 -1.866 -9.507 1.00 85.62 85 THR A C 1
ATOM 621 O O . THR A 1 85 ? 17.761 -2.451 -10.575 1.00 85.62 85 THR A O 1
ATOM 624 N N . GLY A 1 86 ? 18.300 -0.584 -9.452 1.00 83.94 86 GLY A N 1
ATOM 625 C CA . GLY A 1 86 ? 18.525 0.269 -10.618 1.00 83.94 86 GLY A CA 1
ATOM 626 C C . GLY A 1 86 ? 17.246 0.701 -11.343 1.00 83.94 86 GLY A C 1
ATOM 627 O O . GLY A 1 86 ? 17.333 1.291 -12.419 1.00 83.94 86 GLY A O 1
ATOM 628 N N . GLY A 1 87 ? 16.053 0.426 -10.801 1.00 81.94 87 GLY A N 1
ATOM 629 C CA . GLY A 1 87 ? 14.806 0.797 -11.464 1.00 81.94 87 GLY A CA 1
ATOM 630 C C . GLY A 1 87 ? 13.540 0.616 -10.631 1.00 81.94 87 GLY A C 1
ATOM 631 O O . GLY A 1 87 ? 13.537 0.066 -9.536 1.00 81.94 87 GLY A O 1
ATOM 632 N N . TYR A 1 88 ? 12.418 1.071 -11.191 1.00 76.31 88 TYR A N 1
ATOM 633 C CA . TYR A 1 88 ? 11.108 1.053 -10.527 1.00 76.31 88 TYR A CA 1
ATOM 634 C C . TYR A 1 88 ? 10.352 -0.273 -10.665 1.00 76.31 88 TYR A C 1
ATOM 636 O O . TYR A 1 88 ? 9.293 -0.438 -10.066 1.00 76.31 88 TYR A O 1
ATOM 644 N N . PHE A 1 89 ? 10.868 -1.233 -11.438 1.00 80.38 89 PHE A N 1
ATOM 645 C CA . PHE A 1 89 ? 10.136 -2.464 -11.747 1.00 80.38 89 PHE A CA 1
ATOM 646 C C . PHE A 1 89 ? 9.739 -3.256 -10.493 1.00 80.38 89 PHE A C 1
ATOM 648 O O . PHE A 1 89 ? 8.615 -3.743 -10.427 1.00 80.38 89 PHE A O 1
ATOM 655 N N . LEU A 1 90 ? 10.623 -3.337 -9.492 1.00 80.75 90 LEU A N 1
ATOM 656 C CA . LEU A 1 90 ? 10.365 -4.055 -8.238 1.00 80.75 90 LEU A CA 1
ATOM 657 C C . LEU A 1 90 ? 9.584 -3.232 -7.205 1.00 80.75 90 LEU A C 1
ATOM 659 O O . LEU A 1 90 ? 8.992 -3.805 -6.294 1.00 80.75 90 LEU A O 1
ATOM 663 N N . VAL A 1 91 ? 9.503 -1.910 -7.374 1.00 83.69 91 VAL A N 1
ATOM 664 C CA . VAL A 1 91 ? 8.724 -1.033 -6.487 1.00 83.69 91 VAL A CA 1
ATOM 665 C C . VAL A 1 91 ? 7.234 -1.362 -6.573 1.00 83.69 91 VAL A C 1
ATOM 667 O O . VAL A 1 91 ? 6.563 -1.461 -5.549 1.00 83.69 91 VAL A O 1
ATOM 670 N N . PHE A 1 92 ? 6.720 -1.583 -7.785 1.00 77.69 92 PHE A N 1
ATOM 671 C CA . PHE A 1 92 ? 5.303 -1.868 -8.019 1.00 77.69 92 PHE A CA 1
ATOM 672 C C . PHE A 1 92 ? 4.800 -3.158 -7.345 1.00 77.69 92 PHE A C 1
ATOM 674 O O . PHE A 1 92 ? 3.834 -3.067 -6.587 1.00 77.69 92 PHE A O 1
ATOM 681 N N . PRO A 1 93 ? 5.413 -4.345 -7.534 1.00 82.31 93 PRO A N 1
ATOM 682 C CA . PRO A 1 93 ? 4.955 -5.560 -6.862 1.00 82.31 93 PRO A CA 1
ATOM 683 C C . PRO A 1 93 ? 5.093 -5.474 -5.336 1.00 82.31 93 PRO A C 1
ATOM 685 O O . PRO A 1 93 ? 4.216 -5.964 -4.626 1.00 82.31 93 PRO A O 1
ATOM 688 N N . ILE A 1 94 ? 6.130 -4.803 -4.816 1.00 84.81 94 ILE A N 1
ATOM 689 C CA . ILE A 1 94 ? 6.287 -4.585 -3.369 1.00 84.81 94 ILE A CA 1
ATOM 690 C C . ILE A 1 94 ? 5.170 -3.680 -2.830 1.00 84.81 94 ILE A C 1
ATOM 692 O O . ILE A 1 94 ? 4.569 -3.995 -1.803 1.00 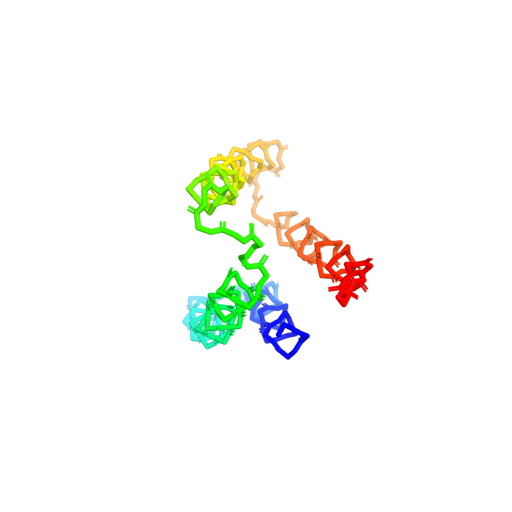84.81 94 ILE A O 1
ATOM 696 N N . ALA A 1 95 ? 4.835 -2.597 -3.536 1.00 80.12 95 ALA A N 1
ATOM 697 C CA . ALA A 1 95 ? 3.738 -1.711 -3.158 1.00 80.12 95 ALA A CA 1
ATOM 698 C C . ALA A 1 95 ? 2.379 -2.432 -3.183 1.00 80.12 95 ALA A C 1
ATOM 700 O O . ALA A 1 95 ? 1.593 -2.292 -2.246 1.00 80.12 95 ALA A O 1
ATOM 701 N N . ILE A 1 96 ? 2.118 -3.253 -4.208 1.00 77.69 96 ILE A N 1
ATOM 702 C CA . ILE A 1 96 ? 0.898 -4.071 -4.301 1.00 77.69 96 ILE A CA 1
ATOM 703 C C . ILE A 1 96 ? 0.812 -5.044 -3.119 1.00 77.69 96 ILE A C 1
ATOM 705 O O . ILE A 1 96 ? -0.241 -5.143 -2.483 1.00 77.69 96 ILE A O 1
ATOM 709 N N . ALA A 1 97 ? 1.909 -5.731 -2.788 1.00 86.25 97 ALA A N 1
ATOM 710 C CA . ALA A 1 97 ? 1.956 -6.640 -1.648 1.00 86.25 97 ALA A CA 1
ATOM 711 C C . ALA A 1 97 ? 1.683 -5.901 -0.328 1.00 86.25 97 ALA A C 1
ATOM 713 O O . ALA A 1 97 ? 0.843 -6.342 0.453 1.00 86.25 97 ALA A O 1
ATOM 714 N N . ALA A 1 98 ? 2.315 -4.745 -0.110 1.00 84.75 98 ALA A N 1
ATOM 715 C CA . ALA A 1 98 ? 2.126 -3.936 1.093 1.00 84.75 98 ALA A CA 1
ATOM 716 C C . ALA A 1 98 ? 0.673 -3.454 1.255 1.00 84.75 98 ALA A C 1
ATOM 718 O O . ALA A 1 98 ? 0.091 -3.607 2.330 1.00 84.75 98 ALA A O 1
ATOM 719 N N . VAL A 1 99 ? 0.056 -2.937 0.185 1.00 78.88 99 VAL A N 1
ATOM 720 C CA . VAL A 1 99 ? -1.354 -2.507 0.196 1.00 78.88 99 VAL A CA 1
ATOM 721 C C . VAL A 1 99 ? -2.289 -3.688 0.450 1.00 78.88 99 VAL A C 1
ATOM 723 O O . VAL A 1 99 ? -3.239 -3.563 1.220 1.00 78.88 99 VAL A O 1
ATOM 726 N N . THR A 1 100 ? -2.012 -4.847 -0.150 1.00 80.06 100 THR A N 1
ATOM 727 C CA . THR A 1 100 ? -2.824 -6.057 0.045 1.00 80.06 100 THR A CA 1
ATOM 728 C C . THR A 1 100 ? -2.740 -6.552 1.487 1.00 80.06 100 THR A C 1
ATOM 730 O O . THR A 1 100 ? -3.771 -6.835 2.092 1.00 80.06 100 THR A O 1
ATOM 733 N N . ILE A 1 101 ? -1.538 -6.593 2.072 1.00 84.62 101 ILE A N 1
ATOM 734 C CA . ILE A 1 101 ? -1.341 -6.943 3.485 1.00 84.62 101 ILE A CA 1
ATOM 735 C C . ILE A 1 101 ? -2.092 -5.955 4.379 1.00 84.62 101 ILE A C 1
ATOM 737 O O . ILE A 1 101 ? -2.832 -6.382 5.260 1.00 84.62 101 ILE A O 1
ATOM 741 N N . GLY A 1 102 ? -1.972 -4.649 4.122 1.00 79.38 102 GLY A N 1
ATOM 742 C CA . GLY A 1 102 ? -2.707 -3.622 4.862 1.00 79.38 102 GLY A CA 1
ATOM 743 C C . GLY A 1 102 ? -4.224 -3.821 4.790 1.00 79.38 102 GLY A C 1
ATOM 744 O O . GLY A 1 102 ? -4.897 -3.818 5.817 1.00 79.38 102 GLY A O 1
ATOM 745 N N . ALA A 1 103 ? -4.763 -4.085 3.598 1.00 75.06 103 ALA A N 1
ATOM 746 C CA . ALA A 1 103 ? -6.187 -4.358 3.407 1.00 75.06 103 ALA A CA 1
ATOM 747 C C . ALA A 1 103 ? -6.652 -5.618 4.161 1.00 75.06 103 ALA A C 1
ATOM 749 O O . ALA A 1 103 ? -7.725 -5.614 4.765 1.00 75.06 103 ALA A O 1
ATOM 750 N N . VAL A 1 104 ? -5.838 -6.679 4.169 1.00 81.00 104 VAL A N 1
ATOM 751 C CA . VAL A 1 104 ? -6.113 -7.907 4.929 1.00 81.00 104 VAL A CA 1
ATOM 752 C C . VAL A 1 104 ? -6.069 -7.645 6.435 1.00 81.00 104 VAL A C 1
ATOM 754 O O . VAL A 1 104 ? -6.958 -8.089 7.148 1.00 81.00 104 VAL A O 1
ATOM 757 N N . VAL A 1 105 ? -5.093 -6.885 6.937 1.00 80.25 105 VAL A N 1
ATOM 758 C CA . VAL A 1 105 ? -5.012 -6.523 8.363 1.00 80.25 105 VAL A CA 1
ATOM 759 C C . VAL A 1 105 ? -6.239 -5.715 8.796 1.00 80.25 105 VAL A C 1
ATOM 761 O O . VAL A 1 105 ? -6.801 -5.985 9.856 1.00 80.25 105 VAL A O 1
ATOM 764 N N . ILE A 1 106 ? -6.715 -4.793 7.955 1.00 73.75 106 ILE A N 1
ATOM 765 C CA . ILE A 1 106 ? -7.937 -4.019 8.220 1.00 73.75 106 ILE A CA 1
ATOM 766 C C . ILE A 1 106 ? -9.169 -4.930 8.346 1.00 73.75 106 ILE A C 1
ATOM 768 O O . ILE A 1 106 ? -10.027 -4.661 9.184 1.00 73.75 106 ILE A O 1
ATOM 772 N N . LEU A 1 107 ? -9.262 -6.035 7.592 1.00 70.31 107 LEU A N 1
ATOM 773 C CA . LEU A 1 107 ? -10.364 -7.002 7.748 1.00 70.31 107 LEU A CA 1
ATOM 774 C C . LEU A 1 107 ? -10.423 -7.640 9.137 1.00 70.31 107 LEU A C 1
ATOM 776 O O . LEU A 1 107 ? -11.501 -8.027 9.586 1.00 70.31 107 LEU A O 1
ATOM 780 N N . PHE A 1 108 ? -9.278 -7.768 9.807 1.00 72.94 108 PHE A N 1
ATOM 781 C CA . PHE A 1 108 ? -9.202 -8.342 11.146 1.00 72.94 108 PHE A CA 1
ATOM 782 C C . PHE A 1 108 ? -9.524 -7.338 12.254 1.00 72.94 108 PHE A C 1
ATOM 7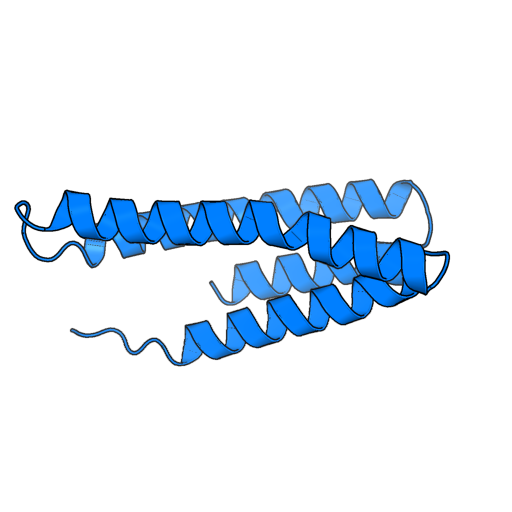84 O O . PHE A 1 108 ? -9.665 -7.747 13.410 1.00 72.94 108 PHE A O 1
ATOM 791 N N . ILE A 1 109 ? -9.706 -6.053 11.926 1.00 70.12 109 ILE A N 1
ATOM 792 C CA . ILE A 1 109 ? -10.237 -5.067 12.866 1.00 70.12 109 ILE A CA 1
ATOM 793 C C . ILE A 1 109 ? -11.708 -5.414 13.104 1.00 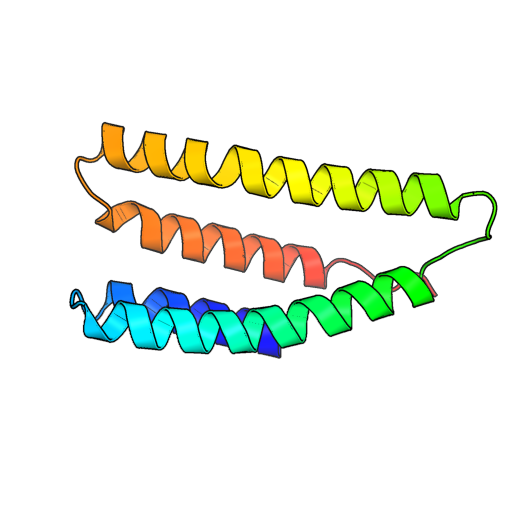70.12 109 ILE A C 1
ATOM 795 O O . ILE A 1 109 ? -12.616 -4.994 12.386 1.00 70.12 109 ILE A O 1
ATOM 799 N N . LYS A 1 110 ? -11.956 -6.235 14.130 1.00 48.12 110 LYS A N 1
ATOM 800 C CA . LYS A 1 110 ? -13.301 -6.454 14.653 1.00 48.12 110 LYS A CA 1
ATOM 801 C C . LYS A 1 110 ? -13.835 -5.098 15.101 1.00 48.12 110 LYS A C 1
ATOM 803 O O . LYS A 1 110 ? -13.225 -4.460 15.955 1.00 48.12 110 LYS A O 1
ATOM 808 N N . LYS A 1 111 ? -14.983 -4.685 14.548 1.00 43.97 111 LYS A N 1
ATOM 809 C CA . LYS A 1 111 ? -15.821 -3.639 15.145 1.00 43.97 111 LYS A CA 1
ATOM 810 C C . LYS A 1 111 ? -16.070 -4.047 16.595 1.00 43.97 111 LYS A C 1
ATOM 812 O O . LYS A 1 111 ? -16.862 -4.956 16.851 1.00 43.97 111 LYS A O 1
ATOM 817 N N . VAL A 1 112 ? -15.345 -3.430 17.521 1.00 40.44 112 VAL A N 1
ATOM 818 C CA . VAL A 1 112 ? -15.719 -3.451 18.929 1.00 40.44 112 VAL A CA 1
ATOM 819 C C . VAL A 1 112 ? -17.027 -2.666 18.966 1.00 40.44 112 VAL A C 1
ATOM 821 O O . VAL A 1 112 ? -17.059 -1.514 18.537 1.00 40.44 112 VAL A O 1
ATOM 824 N N . LYS A 1 113 ? -18.119 -3.367 19.279 1.00 36.81 113 LYS A N 1
ATOM 825 C CA . LYS A 1 113 ? -19.411 -2.735 19.547 1.00 36.81 113 LYS A CA 1
ATOM 826 C C . LYS A 1 113 ? -19.308 -1.874 20.794 1.00 36.81 113 LYS A C 1
ATOM 828 O O . LYS A 1 113 ? -18.591 -2.316 21.720 1.00 36.81 113 LYS A O 1
#

Sequence (113 aa):
MFVSSTIIAIGIAVPWVLKSQFSMFVYAALMGLGYGIYMVVDQALNVDVLPNPNEAGKALGILNLANTLGQVIAPIVVSSIVVATGGYFLVFPIAIAAVTIGAVVILFIKKVK

Radius of gyration: 16.46 Å; chains: 1; bounding box: 39×22×48 Å

Organism: Bifidobacterium adolescentis (NCBI:txid1680)

InterPro domains:
  IPR011701 Major facilitator superfamily [PF07690] (1-108)
  IPR020846 Major facilitator superfamily domain [PS50850] (1-113)
  IPR036259 MFS transporter superfamily [G3DSA:1.20.1250.20] (1-113)
  IPR036259 MFS transporter superfamily [SSF103473] (1-111)

pLDDT: mean 75.78, std 10.26, range [36.81, 92.0]

Secondary structure (DSSP, 8-state):
-HHHHHHHHHHHHHHHH--SHHHHHHHHHHHHHHHHHHHHHHHHHHHHT---TTTHHHHHHHHHHHHHHHHHHHHHHHHHHHHHHSSSTTHHHHHHHHHHHHHHHHHT-----

=== Feature glossary ===
The record interleaves many kinds of information about one protein. Here is each kind framed as the question it answers.

Q: Are the domains correctly placed relative to each other?
A: Predicted aligned error is AlphaFold's pairwise confidence. Unlike pLDDT (per-residue), PAE is per-residue-pair and captures whether two parts of the structure are correctly placed relative to each other. Units are ångströms of expected positional error.

Q: Which residues are in helices, strands, or loops?
A: Eight-state secondary structure (DSSP): H is the canonical α-helix, G the tighter 3₁₀-helix, I the wider π-helix; E/B are β-structure, T and S are turns and bends, and '-' is everything else. DSSP derives these from the pattern of main-chain N–H···O=C hydrogen bonds, not from the sequence.

Q: What if only a Cα trace is available?
A: P-SEA three-state annotation labels each residue as helix, strand, or coil based purely on the geometry of the Cα trace. It serves as a fallback when the full backbone (and thus DSSP) is unavailable.

Q: What are the backbone torsion angles?
A: φ (phi) and ψ (psi) are the two rotatable backbone dihedrals per residue: φ is the C(i-1)–N–Cα–C torsion, ψ is the N–Cα–C–N(i+1) torsion, both in degrees on (−180°, 180°]. α-helical residues cluster near (−60°, −45°); β-strand residues near (−120°, +130°). A Ramachandran plot is simply a scatter of (φ, ψ) for every residue.

Q: What known structures does this most resemble?
A: Structural nearest neighbors (via Foldseek easy-search vs the PDB). Reported per hit: target PDB id, E-value, and alignment TM-score. A TM-score above ~0.5 is the conventional threshold for 'same fold'.

Q: What family and function is it annotated with?
A: Database cross-references. InterPro integrates a dozen domain/family signature databases into unified entries with residue-range hits. GO terms attach function/process/location labels with evidence codes. CATH codes position the fold in a four-level structural taxonomy. Organism is the NCBI-taxonomy species name.

Q: Which residues are buried vs exposed?
A: Solvent accessibility: the surface area of each residue that a 1.4 Å water probe can touch, in Å². When only backbone atoms are present the absolute values are lower than full-atom SASA (side chains contribute most of the area) and are flagged as backbone-only.

Q: What do the diagnostic plots show?
A: Three diagnostic plots accompany the record. The Cα contact map visualizes the tertiary structure as a 2D adjacency matrix (8 Å cutoff, sequence-local contacts suppressed). The Ramachandran plot shows the distribution of backbone (φ, ψ) torsions, with points in the α and β basins reflecting secondary structure content. The PAE plot shows AlphaFold's inter-residue confidence as a color matrix.

Q: What is the amino-acid chain?
A: The amino-acid sequence is the protein's primary structure: the linear order of residues from the N-terminus to the C-terminus, written in one-letter code. Everything else here — the 3D coordinates, the secondary structure, the domain annotations — is ultimately a consequence of this string.

Q: What do the rendered images show?
A: The six renders are orthographic views along the three Cartesian axes in both directions. Representation (cartoon, sticks, or surface) and color scheme (sequence-rainbow or by-chain) vary across proteins so the training set covers all the common visualization conventions.

Q: Where is each backbone atom in 3D?
A: The mmCIF table is the protein's shape written out atom by atom. For each backbone N, Cα, C, and carbonyl O, it records an (x, y, z) coordinate triple in Å plus the residue type, chain letter, and residue number.

Q: How mobile is each atom in the crystal?
A: For experimental (PDB) structures, the B-factor (temperature factor) quantifies the positional spread of each atom in the crystal — a combination of thermal vibration and static disorder — in units of Å². High B-factors mark flexible loops or poorly resolved regions; low B-factors mark the rigid, well-ordered core.

Q: How big and how compact is the whole molecule?
A: Three whole-structure scalars: the radius of gyration (RMS distance of Cα from centroid, in Å), the count of Cα–Cα contacts (pairs closer than 8 Å and separated by more than four residues in sequence — i.e. tertiary, not local, contacts), and the bounding-box dimensions. Together they distinguish compact globular folds from extended fibres or disordered chains.

Q: What does the local fold look like, residue by residue?
A: A 3Di character summarizes, for each residue, the relative orientation of the Cα frame of its nearest spatial neighbor. Because it encodes fold topology rather than chemistry, 3Di alignments detect remote structural similarity that sequence alignment misses.

Q: How confident is the AlphaFold model at each residue?
A: For AlphaFold models, the B-factor field carries pLDDT — the model's own estimate of local accuracy on a 0–100 scale. Regions with pLDDT<50 should be treated as essentially unmodeled; they often correspond to intrinsically disordered segments.